Protein AF-A0A8J6K5Y5-F1 (afdb_monomer_lite)

Sequence (80 aa):
MPDGVISAALLPRFIQVYQESGSDAQRESSLKELLKELPDTHCSLLKYLCHFLTQVVQHHTVNKMNVYNLATVFGPSYFQ

InterPro domains:
  IPR000198 Rho GTPase-activating protein domain [PF00620] (1-79)
  IPR000198 Rho GTPase-activating protein domain [PS50238] (1-80)
  IPR008936 Rho GTPase activation protein [G3DSA:1.10.555.10] (1-80)
  IPR008936 Rho GTPase activation protein [SSF48350] (1-77)
  IPR039102 Protein FAM13 [PTHR15904] (1-80)

Radius of gyration: 13.7 Å; chains: 1; bounding box: 30×21×34 Å

Structure (mmCIF, N/CA/C/O backbone):
data_AF-A0A8J6K5Y5-F1
#
_entry.id   AF-A0A8J6K5Y5-F1
#
loop_
_atom_site.group_PDB
_atom_site.id
_atom_site.type_symbol
_atom_site.label_atom_id
_atom_site.label_alt_id
_atom_site.label_comp_id
_atom_site.label_asym_id
_atom_site.label_entity_id
_atom_site.label_seq_id
_atom_site.pdbx_PDB_ins_code
_atom_site.Cartn_x
_atom_site.Cartn_y
_atom_site.Cartn_z
_atom_site.occupancy
_atom_site.B_iso_or_equiv
_atom_site.auth_seq_id
_atom_site.auth_comp_id
_atom_site.auth_asym_id
_atom_site.auth_atom_id
_atom_site.pdbx_PDB_model_num
ATOM 1 N N . MET A 1 1 ? -12.678 5.984 -9.750 1.00 49.41 1 MET A N 1
ATOM 2 C CA . MET A 1 1 ? -13.403 6.019 -8.462 1.00 49.41 1 MET A CA 1
ATOM 3 C C . MET A 1 1 ? -13.187 7.396 -7.855 1.00 49.41 1 MET A C 1
ATOM 5 O O . MET A 1 1 ? -12.092 7.902 -8.057 1.00 49.41 1 MET A O 1
ATOM 9 N N . PRO A 1 2 ? -14.189 8.023 -7.214 1.00 56.53 2 PRO A N 1
ATOM 10 C CA . PRO A 1 2 ? -14.050 9.376 -6.664 1.00 56.53 2 PRO A CA 1
ATOM 11 C C . PRO A 1 2 ? -13.329 9.442 -5.307 1.00 56.53 2 PRO A C 1
ATOM 13 O O . PRO A 1 2 ? -12.972 10.537 -4.902 1.00 56.53 2 PRO A O 1
ATOM 16 N N . ASP A 1 3 ? -13.108 8.302 -4.644 1.00 56.31 3 ASP A N 1
ATOM 17 C CA . ASP A 1 3 ? -12.343 8.179 -3.397 1.00 56.31 3 ASP A CA 1
ATOM 18 C C . ASP A 1 3 ? -11.244 7.119 -3.563 1.00 56.31 3 ASP A C 1
ATOM 20 O O . ASP A 1 3 ? -11.479 6.065 -4.176 1.00 56.31 3 ASP A O 1
ATOM 24 N N . GLY A 1 4 ? -10.062 7.396 -3.012 1.00 58.91 4 GLY A N 1
ATOM 25 C CA . GL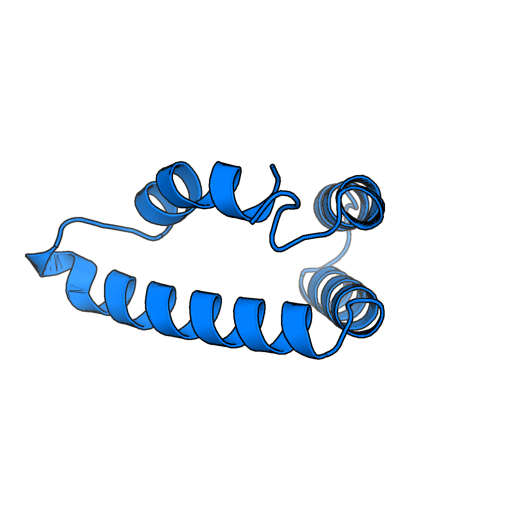Y A 1 4 ? -8.918 6.488 -2.973 1.00 58.91 4 GLY A CA 1
ATOM 26 C C . GLY A 1 4 ? -9.184 5.180 -2.234 1.00 58.91 4 GLY A C 1
ATOM 27 O O . GLY A 1 4 ? -10.104 5.049 -1.424 1.00 58.91 4 GLY A O 1
ATOM 28 N N . VAL A 1 5 ? -8.355 4.169 -2.516 1.00 60.41 5 VAL A N 1
ATOM 29 C CA . VAL A 1 5 ? -8.479 2.823 -1.918 1.00 60.41 5 VAL A CA 1
ATOM 30 C C . VAL A 1 5 ? -8.388 2.886 -0.388 1.00 60.41 5 VAL A C 1
ATOM 32 O O . VAL A 1 5 ? -9.095 2.156 0.315 1.00 60.41 5 VAL A O 1
ATOM 35 N N . ILE A 1 6 ? -7.559 3.788 0.137 1.00 61.12 6 ILE A N 1
ATOM 36 C CA . ILE A 1 6 ? -7.514 4.134 1.553 1.00 61.12 6 ILE A CA 1
ATOM 37 C C . ILE A 1 6 ? -8.410 5.352 1.745 1.00 61.12 6 ILE A C 1
ATOM 39 O O . ILE A 1 6 ? -8.124 6.427 1.227 1.00 61.12 6 ILE A O 1
ATOM 43 N N . SER A 1 7 ? -9.495 5.173 2.503 1.00 63.09 7 SER A N 1
ATOM 44 C CA . SER A 1 7 ? -10.388 6.278 2.857 1.00 63.09 7 SER A CA 1
ATOM 45 C C . SER A 1 7 ? -9.574 7.429 3.453 1.00 63.09 7 SER A C 1
ATOM 47 O O . SER A 1 7 ? -8.755 7.203 4.350 1.00 63.09 7 SER A O 1
ATOM 49 N N . ALA A 1 8 ? -9.829 8.660 3.001 1.00 64.12 8 ALA A N 1
ATOM 50 C CA . ALA A 1 8 ? -9.179 9.867 3.517 1.00 64.12 8 ALA A CA 1
ATOM 51 C C . ALA A 1 8 ? -9.266 9.980 5.054 1.00 64.12 8 ALA A C 1
ATOM 53 O O . ALA A 1 8 ? -8.390 10.564 5.688 1.00 64.12 8 ALA A O 1
ATOM 54 N N . ALA A 1 9 ? -10.280 9.357 5.669 1.00 65.31 9 ALA A N 1
ATOM 55 C CA . ALA A 1 9 ? -10.459 9.301 7.117 1.00 65.31 9 ALA A CA 1
ATOM 56 C C . ALA A 1 9 ? -9.401 8.451 7.852 1.00 65.31 9 ALA A C 1
ATOM 58 O O . ALA A 1 9 ? -9.110 8.709 9.018 1.00 65.31 9 ALA A O 1
ATOM 59 N N . LEU A 1 10 ? -8.814 7.448 7.192 1.00 70.69 10 LEU A N 1
ATOM 60 C CA . LEU A 1 10 ? -7.835 6.533 7.794 1.00 70.69 10 LEU A CA 1
ATOM 61 C C . LEU A 1 10 ? -6.387 6.938 7.510 1.00 70.69 10 LEU A C 1
ATOM 63 O O . LEU A 1 10 ? -5.486 6.522 8.239 1.00 70.69 10 LEU A O 1
ATOM 67 N N . LEU A 1 11 ? -6.153 7.789 6.507 1.00 72.62 11 LEU A N 1
ATOM 68 C CA . LEU A 1 11 ? -4.821 8.268 6.134 1.00 72.62 11 LEU A CA 1
ATOM 69 C C . LEU A 1 11 ? -4.012 8.833 7.325 1.00 72.62 11 LEU A C 1
ATOM 71 O O . LEU A 1 11 ? -2.861 8.420 7.491 1.00 72.62 11 LEU A O 1
ATOM 75 N N . PRO A 1 12 ? -4.573 9.689 8.210 1.00 78.62 12 PRO A N 1
ATOM 76 C CA . PRO A 1 12 ? -3.825 10.215 9.354 1.00 78.62 12 PRO A CA 1
ATOM 77 C C . PRO A 1 12 ? -3.391 9.119 10.334 1.00 78.62 12 PRO A C 1
ATOM 79 O O . PRO A 1 12 ? -2.289 9.176 10.875 1.00 78.62 12 PRO A O 1
ATOM 82 N N . ARG A 1 13 ? -4.224 8.084 10.521 1.00 78.50 13 ARG A N 1
ATOM 83 C CA . ARG A 1 13 ? -3.908 6.942 11.391 1.00 78.50 13 ARG A CA 1
ATOM 84 C C . ARG A 1 13 ? -2.823 6.049 10.795 1.00 78.50 13 ARG A C 1
ATOM 86 O O . ARG A 1 13 ? -1.931 5.621 11.521 1.00 78.50 13 ARG A O 1
ATOM 93 N N . PHE A 1 14 ? -2.848 5.817 9.481 1.00 77.00 14 PHE A N 1
ATOM 94 C CA . PHE A 1 14 ? -1.770 5.102 8.789 1.00 77.00 14 PHE A CA 1
ATOM 95 C C . PHE A 1 14 ? -0.424 5.828 8.928 1.00 77.00 14 PHE A C 1
ATOM 97 O O . PHE A 1 14 ? 0.589 5.191 9.218 1.00 77.00 14 PHE A O 1
ATOM 104 N N . ILE A 1 15 ? -0.416 7.157 8.776 1.00 79.94 15 ILE A N 1
ATOM 105 C CA . ILE A 1 15 ? 0.789 7.979 8.957 1.00 79.94 15 ILE A CA 1
ATOM 106 C C . ILE A 1 15 ? 1.282 7.905 10.407 1.00 79.94 15 ILE A C 1
ATOM 108 O O . ILE A 1 15 ? 2.478 7.730 10.629 1.00 79.94 15 ILE A O 1
ATOM 112 N N . GLN A 1 16 ? 0.376 7.981 11.385 1.00 82.25 16 GLN A N 1
ATOM 113 C CA . GLN A 1 16 ? 0.725 7.901 12.803 1.00 82.25 16 GLN A CA 1
ATOM 114 C C . GLN A 1 16 ? 1.395 6.565 13.157 1.00 82.25 16 GLN A C 1
ATOM 116 O O . GLN A 1 16 ? 2.474 6.567 13.741 1.00 82.25 16 GLN A O 1
ATOM 121 N N . VAL A 1 17 ? 0.821 5.433 12.735 1.00 83.00 17 VAL A N 1
ATOM 122 C CA . VAL A 1 17 ? 1.409 4.099 12.966 1.00 83.00 17 VAL A CA 1
ATOM 123 C C . VAL A 1 17 ? 2.784 3.965 12.302 1.00 83.00 17 VAL A C 1
ATOM 125 O O . VAL A 1 17 ? 3.688 3.330 12.844 1.00 83.00 17 VAL A O 1
ATOM 128 N N . TYR A 1 18 ? 2.978 4.582 11.134 1.00 76.88 18 TYR A N 1
ATOM 129 C CA . TYR A 1 18 ? 4.277 4.587 10.465 1.00 76.88 18 TYR A CA 1
ATOM 130 C C . TYR A 1 18 ? 5.324 5.434 11.208 1.00 76.88 18 TYR A C 1
ATOM 132 O O . TYR A 1 18 ? 6.487 5.040 11.286 1.00 76.88 18 TYR A O 1
ATOM 140 N N . GLN A 1 19 ? 4.916 6.577 11.764 1.00 77.94 19 GLN A N 1
ATOM 141 C CA . GLN A 1 19 ? 5.787 7.505 12.494 1.00 77.94 19 GLN A CA 1
ATOM 142 C C . GLN A 1 19 ? 6.079 7.070 13.936 1.00 77.94 19 GLN A C 1
ATOM 144 O O . GLN A 1 19 ? 7.083 7.499 14.505 1.00 77.94 19 GLN A O 1
ATOM 149 N N . GLU A 1 20 ? 5.240 6.220 14.531 1.00 78.88 20 GLU A N 1
ATOM 150 C CA . GLU A 1 20 ? 5.475 5.662 15.861 1.00 78.88 20 GLU A CA 1
ATOM 151 C C . GLU A 1 20 ? 6.770 4.839 15.890 1.00 78.88 20 GLU A C 1
ATOM 153 O O . GLU A 1 20 ? 6.973 3.913 15.099 1.00 78.88 20 GLU A O 1
ATOM 158 N N . SER A 1 21 ? 7.654 5.152 16.839 1.00 65.31 21 SER A N 1
ATOM 159 C CA . SER A 1 21 ? 8.917 4.454 17.105 1.00 65.31 21 SER A CA 1
ATOM 160 C C . SER A 1 21 ? 8.695 3.141 17.873 1.00 65.31 21 SER A C 1
ATOM 162 O O . SER A 1 21 ? 9.266 2.909 18.935 1.00 65.31 21 SER A O 1
ATOM 164 N N . GLY A 1 22 ? 7.833 2.278 17.331 1.00 72.88 22 GLY A N 1
ATOM 165 C CA . GLY A 1 22 ? 7.614 0.906 17.791 1.00 72.88 22 GLY A CA 1
ATOM 166 C C . GLY A 1 22 ? 8.471 -0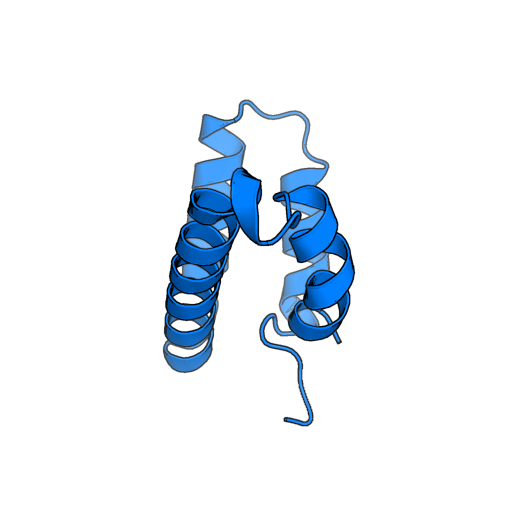.115 17.039 1.00 72.88 22 GLY A C 1
ATOM 167 O O . GLY A 1 22 ? 9.064 0.188 15.997 1.00 72.88 22 GLY A O 1
ATOM 168 N N . SER A 1 23 ? 8.514 -1.346 17.555 1.00 81.44 23 SER A N 1
ATOM 169 C CA . SER A 1 23 ? 9.101 -2.477 16.827 1.00 81.44 23 SER A CA 1
ATOM 170 C C . SER A 1 23 ? 8.278 -2.809 15.578 1.00 81.44 23 SER A C 1
ATOM 172 O O . SER A 1 23 ? 7.079 -2.527 15.520 1.00 81.44 23 SER A O 1
ATOM 174 N N . ASP A 1 24 ? 8.892 -3.456 14.586 1.00 79.50 24 ASP A N 1
ATOM 175 C CA . ASP A 1 24 ? 8.187 -3.832 13.351 1.00 79.50 24 ASP A CA 1
ATOM 176 C C . ASP A 1 24 ? 6.954 -4.707 13.624 1.00 79.50 24 ASP A C 1
ATOM 178 O O . ASP A 1 24 ? 5.923 -4.530 12.981 1.00 79.50 24 ASP A O 1
ATOM 182 N N . ALA A 1 25 ? 7.009 -5.567 14.647 1.00 80.94 25 ALA A N 1
ATOM 183 C CA . ALA A 1 25 ? 5.877 -6.390 15.072 1.00 80.94 25 ALA A CA 1
ATOM 184 C C . ALA A 1 25 ? 4.705 -5.560 15.629 1.00 80.94 25 ALA A C 1
ATOM 186 O O . ALA A 1 25 ? 3.541 -5.864 15.362 1.00 80.94 25 ALA A O 1
ATOM 187 N N . GLN A 1 26 ? 4.992 -4.496 16.388 1.00 80.94 26 GLN A N 1
ATOM 188 C CA . GLN A 1 26 ? 3.960 -3.579 16.884 1.00 80.94 26 GLN A CA 1
ATOM 189 C C . GLN A 1 26 ? 3.335 -2.796 15.732 1.00 80.94 26 GLN A C 1
ATOM 191 O O . GLN A 1 26 ? 2.113 -2.691 15.650 1.00 80.94 26 GLN A O 1
ATOM 196 N N . ARG A 1 27 ? 4.167 -2.319 14.800 1.00 79.56 27 ARG A N 1
ATOM 197 C CA . ARG A 1 27 ? 3.714 -1.596 13.610 1.00 79.56 27 ARG A CA 1
ATOM 198 C C . ARG A 1 27 ? 2.834 -2.479 12.722 1.00 79.56 27 ARG A C 1
ATOM 200 O O . ARG A 1 27 ? 1.769 -2.046 12.292 1.00 79.56 27 ARG A O 1
ATOM 207 N N . GLU A 1 28 ? 3.222 -3.737 12.512 1.00 79.88 28 GLU A N 1
ATOM 208 C CA . GLU A 1 28 ? 2.423 -4.728 11.784 1.00 79.88 28 GLU A CA 1
ATOM 209 C C . GLU A 1 28 ? 1.070 -4.983 12.465 1.00 79.88 28 GLU A C 1
ATOM 211 O O . GLU A 1 28 ? 0.038 -5.024 11.793 1.00 79.88 28 GLU A O 1
ATOM 216 N N . SER A 1 29 ? 1.052 -5.127 13.794 1.00 82.38 29 SER A N 1
ATOM 217 C CA . SER A 1 29 ? -0.187 -5.325 14.551 1.00 82.38 29 SER A CA 1
ATOM 218 C C . SER A 1 29 ? -1.132 -4.130 14.416 1.00 82.38 29 SER A C 1
ATOM 220 O O . SER A 1 29 ? -2.307 -4.318 14.108 1.00 82.38 29 SER A O 1
ATOM 222 N N . SER A 1 30 ? -0.629 -2.906 14.584 1.00 83.31 30 SER A N 1
ATOM 223 C CA . SER A 1 30 ? -1.428 -1.684 14.442 1.00 83.31 30 SER A CA 1
ATOM 224 C C . SER A 1 30 ? -1.969 -1.512 13.020 1.00 83.31 30 SER A C 1
ATOM 226 O O . SER A 1 30 ? -3.131 -1.155 12.839 1.00 83.31 30 SER A O 1
ATOM 228 N N . LEU A 1 31 ? -1.171 -1.841 11.996 1.00 81.25 31 LEU A N 1
ATOM 229 C CA . LEU A 1 31 ? -1.632 -1.853 10.605 1.00 81.25 31 LEU A CA 1
ATOM 230 C C . LEU A 1 31 ? -2.745 -2.883 10.385 1.00 81.25 31 LEU A C 1
ATOM 232 O O . LEU A 1 31 ? -3.735 -2.573 9.728 1.00 81.25 31 LEU A O 1
ATOM 236 N N . LYS A 1 32 ? -2.629 -4.093 10.947 1.00 82.19 32 LYS A N 1
ATOM 237 C CA . LYS A 1 32 ? -3.685 -5.115 10.849 1.00 82.19 32 LYS A CA 1
ATOM 238 C C . LYS A 1 32 ? -4.996 -4.656 11.477 1.00 82.19 32 LYS A C 1
ATOM 240 O O . LYS A 1 32 ? -6.043 -4.947 10.907 1.00 82.19 32 LYS A O 1
ATOM 245 N N . GLU A 1 33 ? -4.955 -3.947 12.602 1.00 85.19 33 GLU A N 1
ATOM 246 C CA . GLU A 1 33 ? -6.162 -3.380 13.214 1.00 85.19 33 GLU A CA 1
ATOM 247 C C . GLU A 1 33 ? -6.785 -2.293 12.330 1.00 85.19 33 GLU A C 1
ATOM 249 O O . GLU A 1 33 ? -7.980 -2.348 12.053 1.00 85.19 33 GLU A O 1
ATOM 254 N N . LEU A 1 34 ? -5.981 -1.385 11.765 1.00 80.81 34 LEU A N 1
ATOM 255 C CA . LEU A 1 34 ? -6.480 -0.377 10.818 1.00 80.81 34 LEU A CA 1
ATOM 256 C C . LEU A 1 34 ? -7.109 -1.000 9.565 1.00 80.81 34 LEU A C 1
ATOM 258 O O . LEU A 1 34 ? -8.115 -0.510 9.058 1.00 80.81 34 LEU A O 1
ATOM 262 N N . LEU A 1 35 ? -6.553 -2.110 9.076 1.00 78.69 35 LEU A N 1
ATOM 263 C CA . LEU A 1 35 ? -7.110 -2.840 7.937 1.00 78.69 35 LEU A CA 1
ATOM 264 C C . LEU A 1 35 ? -8.460 -3.503 8.239 1.00 78.69 35 LEU A C 1
ATOM 266 O O . LEU A 1 35 ? -9.204 -3.776 7.297 1.00 78.69 35 LEU A O 1
ATOM 270 N N . LYS A 1 36 ? -8.778 -3.769 9.512 1.00 81.62 36 LYS A N 1
ATOM 271 C CA . LYS A 1 36 ? -10.098 -4.266 9.934 1.00 81.62 36 LYS A CA 1
ATOM 272 C C . LYS A 1 36 ? -11.147 -3.154 10.001 1.00 81.62 36 LYS A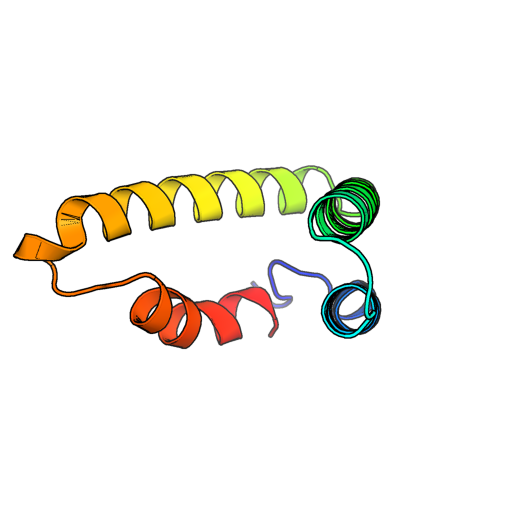 C 1
ATOM 274 O O . LYS A 1 36 ? -12.329 -3.457 9.916 1.00 81.62 36 LYS A O 1
ATOM 279 N N . GLU A 1 37 ? -10.731 -1.894 10.144 1.00 81.75 37 GLU A N 1
ATOM 280 C CA . GLU A 1 37 ? -11.634 -0.731 10.113 1.00 81.75 37 GLU A CA 1
ATOM 281 C C . GLU A 1 37 ? -12.055 -0.354 8.676 1.00 81.75 37 GLU A C 1
ATOM 283 O O . GLU A 1 37 ? -13.012 0.397 8.484 1.00 81.75 37 GLU A O 1
ATOM 288 N N . LEU A 1 38 ? -11.367 -0.876 7.652 1.00 76.50 38 LEU A N 1
ATOM 289 C CA . LEU A 1 38 ? -11.738 -0.675 6.250 1.00 76.50 38 LEU A CA 1
ATOM 290 C C . LEU A 1 38 ? -12.962 -1.526 5.866 1.00 76.50 38 LEU A C 1
ATOM 292 O O . LEU A 1 38 ? -13.033 -2.694 6.246 1.00 76.50 38 LEU A O 1
ATOM 296 N N . PRO A 1 39 ? -13.869 -1.008 5.015 1.00 82.81 39 PRO A N 1
ATOM 297 C CA . PRO A 1 39 ? -14.914 -1.822 4.403 1.00 82.81 39 PRO A CA 1
ATOM 298 C C . PRO A 1 39 ? -14.329 -3.037 3.669 1.00 82.81 39 PRO A C 1
ATOM 300 O O . PRO A 1 39 ? -13.281 -2.927 3.022 1.00 82.81 39 PRO A O 1
ATOM 303 N N . ASP A 1 40 ? -15.036 -4.171 3.687 1.00 78.56 40 ASP A N 1
ATOM 304 C CA . ASP A 1 40 ? -14.575 -5.436 3.087 1.00 78.56 40 ASP A CA 1
ATOM 305 C C . ASP A 1 40 ? -14.116 -5.285 1.630 1.00 78.56 40 ASP A C 1
ATOM 307 O O . ASP A 1 40 ? -13.106 -5.865 1.214 1.00 78.56 40 ASP A O 1
ATOM 311 N N . THR A 1 41 ? -14.817 -4.452 0.857 1.00 77.19 41 THR A N 1
ATOM 312 C CA . THR A 1 41 ? -14.481 -4.134 -0.536 1.00 77.19 41 THR A CA 1
ATOM 313 C C . THR A 1 41 ? -13.109 -3.467 -0.659 1.00 77.19 41 THR A C 1
ATOM 315 O O . THR A 1 41 ? -12.317 -3.837 -1.526 1.00 77.19 41 THR A O 1
ATOM 318 N N . HIS A 1 42 ? -12.789 -2.521 0.228 1.00 76.94 42 HIS A N 1
ATOM 319 C CA . HIS A 1 42 ? -11.511 -1.804 0.218 1.00 76.94 42 HIS A CA 1
ATOM 320 C C . HIS A 1 42 ? -10.373 -2.715 0.691 1.00 76.94 42 HIS A C 1
ATOM 322 O O . HIS A 1 42 ? -9.304 -2.736 0.083 1.00 76.94 42 HIS A O 1
ATOM 328 N N . CYS A 1 43 ? -10.615 -3.531 1.721 1.00 77.75 43 CYS A N 1
ATOM 329 C CA . CYS A 1 43 ? -9.639 -4.502 2.215 1.00 77.75 43 CYS A CA 1
ATOM 330 C C . CYS A 1 43 ? -9.309 -5.569 1.155 1.00 77.75 43 CYS A C 1
ATOM 332 O O . CYS A 1 43 ? -8.142 -5.902 0.936 1.00 77.75 43 CYS A O 1
ATOM 334 N N . SER A 1 44 ? -10.323 -6.069 0.445 1.00 79.88 44 SER A N 1
ATOM 335 C CA . SER A 1 44 ? -10.151 -7.041 -0.643 1.00 79.88 44 SER A CA 1
ATOM 336 C C . SER A 1 44 ? -9.368 -6.454 -1.816 1.00 79.88 44 SER A C 1
ATOM 338 O O . SER A 1 44 ? -8.449 -7.098 -2.327 1.00 79.88 44 SER A O 1
ATOM 340 N N . LEU A 1 45 ? -9.672 -5.210 -2.200 1.00 80.62 45 LEU A N 1
ATOM 341 C CA . LEU A 1 45 ? -8.942 -4.498 -3.245 1.00 80.62 45 LEU A CA 1
ATOM 342 C C . LEU A 1 45 ? -7.481 -4.259 -2.849 1.00 80.62 45 LEU A C 1
ATOM 344 O O . LEU A 1 45 ? -6.585 -4.531 -3.644 1.00 80.62 45 LEU A O 1
ATOM 348 N N . LEU A 1 46 ? -7.222 -3.817 -1.616 1.00 79.50 46 LEU A N 1
ATOM 349 C CA . LEU A 1 46 ? -5.864 -3.595 -1.124 1.00 79.50 46 LEU A CA 1
ATOM 350 C C . LEU A 1 46 ? -5.051 -4.896 -1.110 1.00 79.50 46 LEU A C 1
ATOM 352 O O . LEU A 1 46 ? -3.928 -4.914 -1.603 1.00 79.50 46 LEU A O 1
ATOM 356 N N . LYS A 1 47 ? -5.628 -6.005 -0.626 1.00 80.06 47 LYS A N 1
ATOM 357 C CA . LYS A 1 47 ? -4.981 -7.330 -0.659 1.00 80.06 47 LYS A CA 1
ATOM 358 C C . LYS A 1 47 ? -4.638 -7.757 -2.081 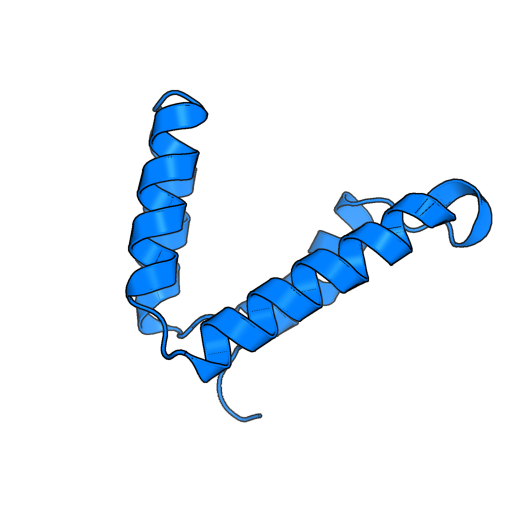1.00 80.06 47 LYS A C 1
ATOM 360 O O . LYS A 1 47 ? -3.513 -8.188 -2.331 1.00 80.06 47 LYS A O 1
ATOM 365 N N . TYR A 1 48 ? -5.590 -7.621 -3.005 1.00 82.19 48 TYR A N 1
ATOM 366 C CA . TYR A 1 48 ? -5.371 -7.946 -4.412 1.00 82.19 48 TYR A CA 1
ATOM 367 C C . TYR A 1 48 ? -4.246 -7.099 -5.008 1.00 82.19 48 TYR A C 1
ATOM 369 O O . TYR A 1 48 ? -3.344 -7.624 -5.656 1.00 82.19 48 TYR A O 1
ATOM 377 N N . LEU A 1 49 ? -4.257 -5.796 -4.737 1.00 79.38 49 LEU A N 1
ATOM 378 C CA . LEU A 1 49 ? -3.246 -4.869 -5.219 1.00 79.38 49 LEU A CA 1
ATOM 379 C C . LEU A 1 49 ? -1.856 -5.171 -4.636 1.00 79.38 49 LEU A C 1
ATOM 381 O O . LEU A 1 49 ? -0.893 -5.233 -5.393 1.00 79.38 49 LEU A O 1
ATOM 385 N N . CYS A 1 50 ? -1.734 -5.436 -3.332 1.00 81.69 50 CYS A N 1
ATOM 386 C CA . CYS A 1 50 ? -0.471 -5.853 -2.713 1.00 81.69 50 CYS A CA 1
ATOM 387 C C . CYS A 1 50 ? 0.062 -7.157 -3.322 1.00 81.69 50 CYS A C 1
ATOM 389 O O . CYS A 1 50 ? 1.258 -7.274 -3.598 1.00 81.69 50 CYS A O 1
ATOM 391 N N . HIS A 1 51 ? -0.821 -8.129 -3.565 1.00 81.88 51 HIS A N 1
ATOM 392 C CA . HIS A 1 51 ? -0.457 -9.379 -4.225 1.00 81.88 51 HIS A CA 1
ATOM 393 C C . HIS A 1 51 ? 0.029 -9.131 -5.658 1.00 81.88 51 HIS A C 1
ATOM 395 O O . HIS A 1 51 ? 1.115 -9.571 -6.027 1.00 81.88 51 HIS A O 1
ATOM 401 N N . PHE A 1 52 ? -0.726 -8.365 -6.445 1.00 81.94 52 PHE A N 1
ATOM 402 C CA . PHE A 1 52 ? -0.368 -8.018 -7.816 1.00 81.94 52 PHE A CA 1
ATOM 403 C C . PHE A 1 52 ? 0.977 -7.289 -7.892 1.00 81.94 52 PHE A C 1
ATOM 405 O O . PHE A 1 52 ? 1.856 -7.698 -8.648 1.00 81.94 52 PHE A O 1
ATOM 412 N N . LEU A 1 53 ? 1.185 -6.260 -7.066 1.00 79.69 53 LEU A N 1
ATOM 413 C CA . LEU A 1 53 ? 2.450 -5.527 -7.023 1.00 79.69 53 LEU A CA 1
ATOM 414 C C . LEU A 1 53 ? 3.619 -6.428 -6.618 1.00 79.69 53 LEU A C 1
ATOM 416 O O . LEU A 1 53 ? 4.704 -6.296 -7.176 1.00 79.69 53 LEU A O 1
ATOM 420 N N . THR A 1 54 ? 3.402 -7.391 -5.720 1.00 81.31 54 THR A N 1
ATOM 421 C CA . THR A 1 54 ? 4.427 -8.382 -5.358 1.00 81.31 54 THR A CA 1
ATOM 422 C C . THR A 1 54 ? 4.836 -9.224 -6.568 1.00 81.31 54 THR A C 1
ATOM 424 O O . THR A 1 54 ? 6.029 -9.396 -6.816 1.00 81.31 54 THR A O 1
ATOM 427 N N . GLN A 1 55 ? 3.874 -9.680 -7.375 1.00 81.31 55 GLN A N 1
ATOM 428 C CA . GLN A 1 55 ? 4.162 -10.409 -8.615 1.00 81.31 55 GLN A CA 1
ATOM 429 C C . GLN A 1 55 ? 4.931 -9.541 -9.621 1.00 81.3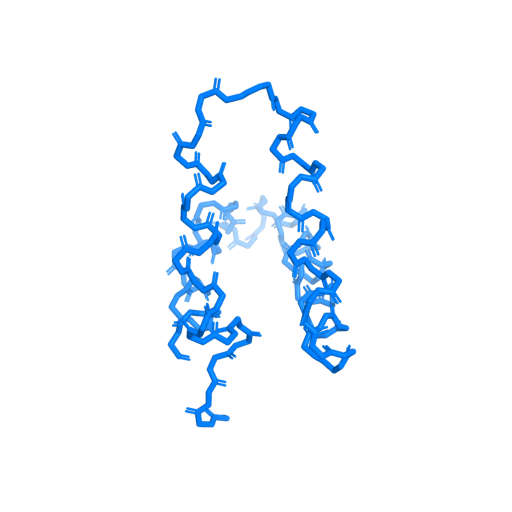1 55 GLN A C 1
ATOM 431 O O . GLN A 1 55 ? 5.842 -10.027 -10.291 1.00 81.31 55 GLN A O 1
ATOM 436 N N . VAL A 1 56 ? 4.620 -8.244 -9.700 1.00 80.06 56 VAL A N 1
ATOM 437 C CA . VAL A 1 56 ? 5.356 -7.295 -10.547 1.00 80.06 56 VAL A CA 1
ATOM 438 C C . VAL A 1 56 ? 6.803 -7.140 -10.061 1.00 80.06 56 VAL A C 1
ATOM 440 O O . VAL A 1 56 ? 7.722 -7.245 -10.870 1.00 80.06 56 VAL A O 1
ATOM 443 N N . VAL A 1 57 ? 7.045 -6.986 -8.757 1.00 79.75 57 VAL A N 1
ATOM 444 C CA . VAL A 1 57 ? 8.409 -6.896 -8.191 1.00 79.75 57 VAL A CA 1
ATOM 445 C C . VAL A 1 57 ? 9.211 -8.176 -8.413 1.00 79.75 57 VAL A C 1
ATOM 447 O O . VAL A 1 57 ? 10.416 -8.118 -8.653 1.00 79.75 57 VAL A O 1
ATOM 450 N N . GLN A 1 58 ? 8.585 -9.352 -8.372 1.00 79.88 58 GLN A N 1
ATOM 451 C CA . GLN A 1 58 ? 9.296 -10.606 -8.646 1.00 79.88 58 GLN A CA 1
ATOM 452 C C . GLN A 1 58 ? 9.898 -10.645 -10.059 1.00 79.88 58 GLN A C 1
ATOM 454 O O . GLN A 1 58 ? 10.929 -11.277 -10.268 1.00 79.88 58 GLN A O 1
ATOM 459 N N . HIS A 1 59 ? 9.330 -9.888 -11.002 1.00 80.31 59 HIS A N 1
ATOM 460 C CA . HIS A 1 59 ? 9.838 -9.742 -12.366 1.00 80.31 59 HIS A CA 1
ATOM 461 C C . HIS A 1 59 ? 10.715 -8.484 -12.557 1.00 80.31 59 HIS A C 1
ATOM 463 O O . HIS A 1 59 ? 10.960 -8.079 -13.698 1.00 80.31 59 HIS A O 1
ATOM 469 N N . HIS A 1 60 ? 11.211 -7.865 -11.472 1.00 71.56 60 HIS A N 1
ATOM 470 C CA . HIS A 1 60 ? 11.982 -6.609 -11.516 1.00 71.56 60 HIS A CA 1
ATOM 471 C C . HIS A 1 60 ? 13.237 -6.666 -12.391 1.00 71.56 60 HIS A C 1
ATOM 473 O O . HIS A 1 60 ? 13.636 -5.651 -12.957 1.00 71.56 60 HIS A O 1
ATOM 479 N N . THR A 1 61 ? 13.848 -7.840 -12.548 1.00 68.56 61 THR A N 1
ATOM 480 C CA . THR A 1 61 ? 15.017 -8.046 -13.417 1.00 68.56 61 THR A CA 1
ATOM 481 C C . THR A 1 61 ? 14.704 -7.827 -14.900 1.00 68.56 61 THR A C 1
ATOM 483 O O . THR A 1 61 ? 15.602 -7.476 -15.662 1.00 68.56 61 THR A O 1
ATOM 486 N N . VAL A 1 62 ? 13.436 -7.967 -15.307 1.00 71.06 62 VAL A N 1
ATOM 487 C CA . VAL A 1 62 ? 12.964 -7.766 -16.688 1.00 71.06 62 VAL A CA 1
ATOM 488 C C . VAL A 1 62 ? 12.181 -6.461 -16.826 1.00 71.06 62 VAL A C 1
ATOM 490 O O . VAL A 1 62 ? 12.434 -5.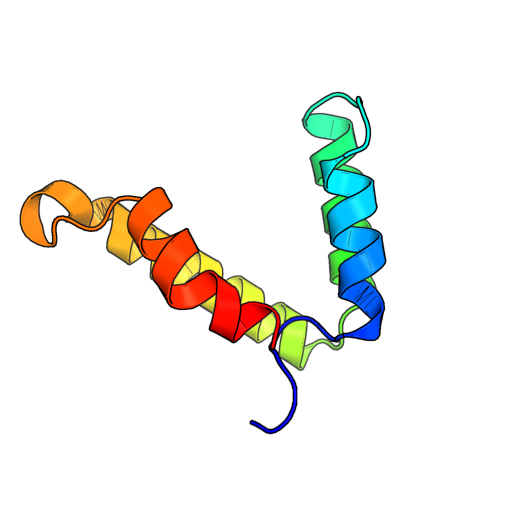684 -17.744 1.00 71.06 62 VAL A O 1
ATOM 493 N N . ASN A 1 63 ? 11.249 -6.184 -15.909 1.00 69.62 63 ASN A N 1
ATOM 494 C CA . ASN A 1 63 ? 10.384 -5.002 -15.992 1.00 69.62 63 ASN A CA 1
ATOM 495 C C . ASN A 1 63 ? 11.014 -3.730 -15.391 1.00 69.62 63 ASN A C 1
ATOM 497 O O . ASN A 1 63 ? 10.432 -2.653 -15.510 1.00 69.62 63 ASN A O 1
ATOM 501 N N . LYS A 1 64 ? 12.196 -3.843 -14.763 1.00 75.19 64 LYS A N 1
ATOM 502 C CA . LYS A 1 64 ? 12.952 -2.753 -14.116 1.00 75.19 64 LYS A CA 1
ATOM 503 C C . LYS A 1 64 ? 12.171 -1.993 -13.031 1.00 75.19 64 LYS A C 1
ATOM 505 O O . LYS A 1 64 ? 12.591 -0.917 -12.602 1.00 75.19 64 LYS A O 1
ATOM 510 N N . MET A 1 65 ? 11.052 -2.538 -12.558 1.00 72.25 65 MET A N 1
ATOM 511 C CA . MET A 1 65 ? 10.242 -1.966 -11.488 1.00 72.25 65 MET A CA 1
ATOM 512 C C . MET A 1 65 ? 10.583 -2.642 -10.163 1.00 72.25 65 MET A C 1
ATOM 514 O O . MET A 1 65 ? 10.189 -3.774 -9.898 1.00 72.25 65 MET A O 1
ATOM 518 N N . ASN A 1 66 ? 11.328 -1.931 -9.318 1.00 75.19 66 ASN A N 1
ATOM 519 C CA . ASN A 1 66 ? 11.527 -2.315 -7.923 1.00 75.19 66 ASN A CA 1
ATOM 520 C C . ASN A 1 66 ? 10.357 -1.808 -7.050 1.00 75.19 66 ASN A C 1
ATOM 522 O O . ASN A 1 66 ? 9.515 -1.026 -7.500 1.00 75.19 66 ASN A O 1
ATOM 526 N N . VAL A 1 67 ? 10.318 -2.237 -5.785 1.00 73.81 67 VAL A N 1
ATOM 527 C CA . VAL A 1 67 ? 9.287 -1.826 -4.809 1.00 73.81 67 VAL A CA 1
ATOM 528 C C . VAL A 1 67 ? 9.155 -0.301 -4.717 1.00 73.81 67 VAL A C 1
ATOM 530 O O . VAL A 1 67 ? 8.042 0.212 -4.658 1.00 73.81 67 VAL A O 1
ATOM 533 N N . TYR A 1 68 ? 10.272 0.430 -4.763 1.00 72.44 68 TYR A N 1
ATOM 534 C CA . TYR A 1 68 ? 10.289 1.895 -4.692 1.00 72.44 68 TYR A CA 1
ATOM 535 C C . TYR A 1 68 ? 9.611 2.562 -5.897 1.00 72.44 68 TYR A C 1
ATOM 537 O O . TYR A 1 68 ? 8.822 3.495 -5.727 1.00 72.44 68 TYR A O 1
ATOM 545 N N . ASN A 1 69 ? 9.864 2.065 -7.109 1.00 72.00 69 ASN A N 1
ATOM 546 C CA . ASN A 1 69 ? 9.251 2.578 -8.334 1.00 72.00 69 ASN A CA 1
ATOM 547 C C . ASN A 1 69 ? 7.734 2.351 -8.317 1.00 72.00 69 ASN A C 1
ATOM 549 O O . ASN A 1 69 ? 6.970 3.245 -8.677 1.00 72.00 69 ASN A O 1
ATOM 553 N N . LEU A 1 70 ? 7.289 1.190 -7.830 1.00 72.50 70 LEU A N 1
ATOM 554 C CA . LEU A 1 70 ? 5.863 0.896 -7.687 1.00 72.50 70 LEU A CA 1
ATOM 555 C C . LEU A 1 70 ? 5.205 1.757 -6.606 1.00 72.50 70 LEU A C 1
ATOM 557 O O . LEU A 1 70 ? 4.144 2.323 -6.852 1.00 72.50 70 LEU A O 1
ATOM 561 N N . ALA A 1 71 ? 5.839 1.922 -5.444 1.00 72.31 71 ALA A N 1
ATOM 562 C CA . ALA A 1 71 ? 5.322 2.777 -4.377 1.00 72.31 71 ALA A CA 1
ATOM 563 C C . ALA A 1 71 ? 5.175 4.242 -4.826 1.00 72.31 71 ALA A C 1
ATOM 565 O O . ALA A 1 71 ? 4.217 4.907 -4.446 1.00 72.31 71 ALA A O 1
ATOM 566 N N . THR A 1 72 ? 6.077 4.727 -5.681 1.00 70.25 72 THR A N 1
ATOM 567 C CA . THR A 1 72 ? 6.036 6.102 -6.205 1.00 70.25 72 THR A CA 1
ATOM 568 C C . THR A 1 72 ? 4.901 6.307 -7.211 1.00 70.25 72 THR A C 1
ATOM 570 O O . THR A 1 72 ? 4.211 7.320 -7.159 1.00 70.25 72 THR A O 1
ATOM 573 N N . VAL A 1 73 ? 4.690 5.350 -8.121 1.00 68.31 73 VAL A N 1
ATOM 574 C CA . VAL A 1 73 ? 3.679 5.464 -9.188 1.00 68.31 73 VAL A CA 1
ATOM 575 C C . VAL A 1 73 ? 2.274 5.181 -8.666 1.00 68.31 73 VAL A C 1
ATOM 577 O O . VAL A 1 73 ? 1.332 5.881 -9.023 1.00 68.31 73 VAL A O 1
ATOM 580 N N . PHE A 1 74 ? 2.128 4.167 -7.815 1.00 67.56 74 PHE A N 1
ATOM 581 C CA . PHE A 1 74 ? 0.820 3.755 -7.315 1.00 67.56 74 PHE A CA 1
ATOM 582 C C . PHE A 1 74 ? 0.445 4.425 -5.993 1.00 67.56 74 PHE A C 1
ATOM 584 O O . PHE A 1 74 ? -0.741 4.505 -5.694 1.00 67.56 74 PHE A O 1
ATOM 591 N N . GLY A 1 75 ? 1.413 4.946 -5.228 1.00 68.00 75 GLY A N 1
ATOM 592 C CA . GLY A 1 75 ? 1.185 5.656 -3.963 1.00 68.00 75 GLY A CA 1
ATOM 593 C C . GLY A 1 75 ? 0.059 6.692 -4.040 1.00 68.00 75 GLY A C 1
ATOM 594 O O . GLY A 1 75 ? -0.895 6.580 -3.275 1.00 68.00 75 GLY A O 1
ATOM 595 N N . PRO A 1 76 ? 0.081 7.635 -5.000 1.00 64.31 76 PRO A N 1
ATOM 596 C CA . PRO A 1 76 ? -0.998 8.606 -5.168 1.00 64.31 76 PRO A CA 1
ATOM 597 C C . PRO A 1 76 ? -2.368 7.958 -5.416 1.00 64.31 76 PRO A C 1
ATOM 599 O O . PRO A 1 76 ? -3.354 8.393 -4.839 1.00 64.31 76 PRO A O 1
ATOM 602 N N . SER A 1 77 ? -2.442 6.871 -6.194 1.00 64.19 77 SER A N 1
ATOM 603 C CA . SER A 1 77 ? -3.698 6.148 -6.465 1.00 64.19 77 SER A CA 1
ATOM 604 C C . SER A 1 77 ? -4.270 5.399 -5.253 1.00 64.19 77 SER A C 1
ATOM 606 O O . SER A 1 77 ? -5.448 5.045 -5.262 1.00 64.19 77 SER A O 1
ATOM 608 N N . TYR A 1 78 ? -3.463 5.137 -4.219 1.00 62.47 78 TYR A N 1
ATOM 609 C CA . TYR A 1 78 ? -3.946 4.561 -2.960 1.00 62.47 78 TYR A CA 1
ATOM 610 C C . TYR A 1 78 ? -4.509 5.610 -2.000 1.00 62.47 78 TYR A C 1
ATOM 612 O O . TYR A 1 78 ? -5.367 5.258 -1.192 1.00 62.47 78 TYR A O 1
ATOM 620 N N . PHE A 1 79 ? -4.027 6.856 -2.074 1.00 59.91 79 PHE A N 1
ATOM 621 C CA . PHE A 1 79 ? -4.243 7.887 -1.053 1.00 59.91 79 PHE A CA 1
ATOM 622 C C . PHE A 1 79 ? -5.008 9.140 -1.531 1.00 59.91 79 PHE A C 1
ATOM 624 O O . PHE A 1 79 ? -5.325 9.976 -0.685 1.00 59.91 79 PHE A O 1
ATOM 631 N N . GLN A 1 80 ? -5.275 9.296 -2.836 1.00 52.03 80 GLN A N 1
ATOM 632 C CA . GLN A 1 80 ? -6.150 10.341 -3.401 1.00 52.03 80 GLN A CA 1
ATOM 633 C C . GLN A 1 80 ? -7.581 9.861 -3.569 1.00 52.03 80 GLN A C 1
ATOM 635 O O . GLN A 1 80 ? -7.748 8.794 -4.196 1.00 52.03 80 GLN A O 1
#

Organism: Eleutherodactylus coqui (NCBI:txid57060)

Secondary structure (DSSP, 8-state):
--S-SS-TTTHHHHHHHHHS---HHHHHHHHHHHHHHS-HHHHHHHHHHHHHHHHHHHTHHHH---HHHHHHHHHHHHH-

pLDDT: mean 74.4, std 8.17, range [49.41, 85.19]

Foldseek 3Di:
DPAALDGLVCVVVLVVLVPDPDDPVSSVVSVVVSLVVDDPVSSVVVVVVVVVVVVVCVCCVPVVDHPVNCCVVCVVRRND